Protein AF-U2B420-F1 (afdb_monomer)

Sequence (125 aa):
MPPRILLLTALAMLAFAGNSLLCRLALRETAIDAASFTAIRLVSGALTLWLLLRLRTARQPMAGNWPGALALFAYAAAFSFAYLQLDTGVGALLLFGAVQLSMLLWGLWRGERLGLAASLGTALA

Mean predicted aligned error: 12.05 Å

Radius of gyration: 17.79 Å; Cα contacts (8 Å, |Δi|>4): 35; chains: 1; bounding box: 40×35×47 Å

Structure (mmCIF, N/CA/C/O backbone):
data_AF-U2B420-F1
#
_entry.id   AF-U2B420-F1
#
loop_
_atom_site.group_PDB
_atom_site.id
_atom_site.type_symbol
_atom_site.label_atom_id
_atom_site.label_alt_id
_atom_site.label_comp_id
_atom_site.label_asym_id
_atom_site.label_entity_id
_atom_site.label_seq_id
_atom_site.pdbx_PDB_ins_code
_atom_site.Cartn_x
_atom_site.Cartn_y
_atom_site.Cartn_z
_atom_si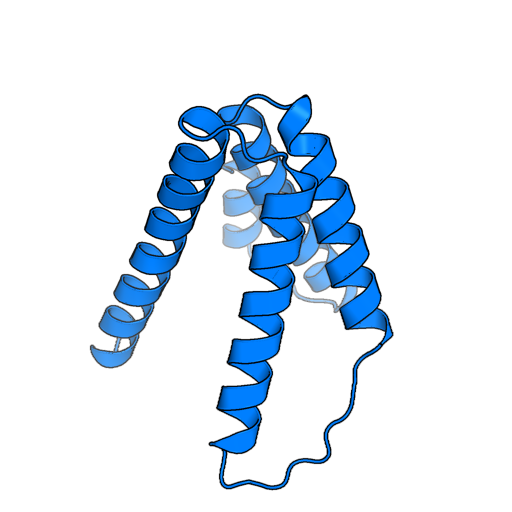te.occupancy
_atom_site.B_iso_or_equiv
_atom_site.auth_seq_id
_atom_site.auth_comp_id
_atom_site.auth_asym_id
_atom_site.auth_atom_id
_atom_site.pdbx_PDB_model_num
ATOM 1 N N . MET A 1 1 ? -20.866 -14.107 14.922 1.00 61.03 1 MET A N 1
ATOM 2 C CA . MET A 1 1 ? -20.551 -12.950 14.051 1.00 61.03 1 MET A CA 1
ATOM 3 C C . MET A 1 1 ? -21.645 -12.814 13.003 1.00 61.03 1 MET A C 1
ATOM 5 O O . MET A 1 1 ? -22.090 -13.845 12.514 1.00 61.03 1 MET A O 1
ATOM 9 N N . PRO A 1 2 ? -22.124 -11.604 12.681 1.00 81.75 2 PRO A N 1
ATOM 10 C CA . PRO A 1 2 ? -23.191 -11.435 11.698 1.00 81.75 2 PRO A CA 1
ATOM 11 C C . PRO A 1 2 ? -22.720 -11.880 10.295 1.00 81.75 2 PRO A C 1
ATOM 13 O O . PRO A 1 2 ? -21.590 -11.566 9.912 1.00 81.75 2 PRO A O 1
ATOM 16 N N . PRO A 1 3 ? -23.568 -12.560 9.498 1.00 84.19 3 PRO A N 1
ATOM 17 C CA . PRO A 1 3 ? -23.196 -13.135 8.195 1.00 84.19 3 PRO A CA 1
ATOM 18 C C . PRO A 1 3 ? -22.708 -12.084 7.189 1.00 84.19 3 PRO A C 1
ATOM 20 O O . PRO A 1 3 ? -21.861 -12.364 6.345 1.00 84.19 3 PRO A O 1
ATOM 23 N N . ARG A 1 4 ? -23.171 -10.836 7.334 1.00 87.00 4 ARG A N 1
ATOM 24 C CA . ARG A 1 4 ? -22.705 -9.690 6.545 1.00 87.00 4 ARG A CA 1
ATOM 25 C C . ARG A 1 4 ? -21.207 -9.428 6.708 1.00 87.00 4 ARG A C 1
ATOM 27 O O . ARG A 1 4 ? -20.550 -9.087 5.733 1.00 87.00 4 ARG A O 1
ATOM 34 N N . ILE A 1 5 ? -20.670 -9.574 7.922 1.00 88.12 5 ILE A N 1
ATOM 35 C CA . ILE A 1 5 ? -19.238 -9.367 8.175 1.00 88.12 5 ILE A CA 1
ATOM 36 C C . ILE A 1 5 ? -18.441 -10.489 7.517 1.00 88.12 5 ILE A C 1
ATOM 38 O O . ILE A 1 5 ? -17.511 -10.196 6.784 1.00 88.12 5 ILE A O 1
ATOM 42 N N . LEU A 1 6 ? -18.865 -11.744 7.685 1.00 88.50 6 LEU A N 1
ATOM 43 C CA . LEU A 1 6 ? -18.224 -12.898 7.047 1.00 88.50 6 LEU A CA 1
ATOM 44 C C . LEU A 1 6 ? -18.136 -12.750 5.523 1.00 88.50 6 LEU A C 1
ATOM 46 O O . LEU A 1 6 ? -17.063 -12.943 4.958 1.00 88.50 6 LEU A O 1
ATOM 50 N N . LEU A 1 7 ? -19.232 -12.353 4.871 1.00 91.12 7 LEU A N 1
ATOM 51 C CA . LEU A 1 7 ? -19.261 -12.152 3.421 1.00 91.12 7 LEU A CA 1
ATOM 52 C C . LEU A 1 7 ? -18.313 -11.029 2.974 1.00 91.12 7 LEU A C 1
ATOM 54 O O . LEU A 1 7 ? -17.547 -11.206 2.030 1.00 91.12 7 LEU A O 1
ATOM 58 N N . LEU A 1 8 ? -18.343 -9.885 3.665 1.00 87.00 8 LEU A N 1
ATOM 59 C CA . LEU A 1 8 ? -17.469 -8.750 3.358 1.00 87.00 8 LEU A CA 1
ATOM 60 C C . LEU A 1 8 ? -15.993 -9.091 3.597 1.00 87.00 8 LEU A C 1
ATOM 62 O O . LEU A 1 8 ? -15.147 -8.711 2.792 1.00 87.00 8 LEU A O 1
ATOM 66 N N . THR A 1 9 ? -15.680 -9.836 4.659 1.00 85.25 9 THR A N 1
ATOM 67 C CA . THR A 1 9 ? -14.322 -10.313 4.937 1.00 85.25 9 THR A CA 1
ATOM 68 C C . THR A 1 9 ? -13.854 -11.290 3.865 1.00 85.25 9 THR A C 1
ATOM 70 O O . THR A 1 9 ? -12.756 -11.122 3.344 1.00 85.25 9 THR A O 1
ATOM 73 N N . ALA A 1 10 ? -14.679 -12.268 3.483 1.00 87.56 10 ALA A N 1
ATOM 74 C CA . ALA A 1 10 ? -14.334 -13.224 2.432 1.00 87.56 10 ALA A CA 1
ATOM 75 C C . ALA A 1 10 ? -14.072 -12.520 1.092 1.00 87.56 10 ALA A C 1
ATOM 77 O O . ALA A 1 10 ? -13.069 -12.792 0.434 1.00 87.56 10 ALA A O 1
ATOM 78 N N . LEU A 1 11 ? -14.925 -11.560 0.726 1.00 88.94 11 LEU A N 1
ATOM 79 C CA . LEU A 1 11 ? -14.764 -10.762 -0.488 1.00 88.94 11 LEU A CA 1
ATOM 80 C C . LEU A 1 11 ? -13.494 -9.899 -0.442 1.00 88.94 11 LEU A C 1
ATOM 82 O O . LEU A 1 11 ? -12.762 -9.838 -1.427 1.00 88.94 11 LEU A O 1
ATOM 86 N N . ALA A 1 12 ? -13.189 -9.283 0.704 1.00 83.31 12 ALA A N 1
ATOM 87 C CA . ALA A 1 12 ? -11.956 -8.521 0.891 1.00 83.31 12 ALA A CA 1
ATOM 88 C C . ALA A 1 12 ? -10.701 -9.405 0.782 1.00 83.31 12 ALA A C 1
ATOM 90 O O . ALA A 1 12 ? -9.735 -9.016 0.127 1.00 83.31 12 ALA A O 1
ATOM 91 N N . MET A 1 13 ? -10.720 -10.602 1.374 1.00 84.50 13 MET A N 1
ATOM 92 C CA . MET A 1 13 ? -9.609 -11.558 1.301 1.00 84.50 13 MET A CA 1
ATOM 93 C C . MET A 1 13 ? -9.407 -12.098 -0.119 1.00 84.50 13 MET A C 1
ATOM 95 O O . MET A 1 13 ? -8.271 -12.172 -0.584 1.00 84.50 13 MET A O 1
ATOM 99 N N . LEU A 1 14 ? -10.490 -12.396 -0.844 1.00 83.44 14 LEU A N 1
ATOM 100 C CA . LEU A 1 14 ? -10.437 -12.786 -2.258 1.00 83.44 14 LEU A CA 1
ATOM 101 C C . LEU A 1 14 ? -9.854 -11.676 -3.132 1.00 83.44 14 LEU A C 1
ATOM 103 O O . LEU A 1 14 ? -8.962 -11.936 -3.937 1.00 83.44 14 LEU A O 1
ATOM 107 N N . ALA A 1 15 ? -10.314 -10.437 -2.951 1.00 81.56 15 ALA A N 1
ATOM 108 C CA . ALA A 1 15 ? -9.779 -9.289 -3.674 1.00 81.56 15 ALA A CA 1
ATOM 109 C C . ALA A 1 15 ? -8.289 -9.072 -3.368 1.00 81.56 15 ALA A C 1
ATOM 111 O O . ALA A 1 15 ? -7.505 -8.798 -4.276 1.00 81.56 15 ALA A O 1
ATOM 112 N N . PHE A 1 16 ? -7.878 -9.240 -2.110 1.00 76.31 16 PHE A N 1
ATOM 113 C CA . PHE A 1 16 ? -6.485 -9.107 -1.693 1.00 76.31 16 PHE A CA 1
ATOM 114 C C . PHE A 1 16 ? -5.583 -10.189 -2.313 1.00 76.31 16 PHE A C 1
ATOM 116 O O . PHE A 1 16 ? -4.544 -9.867 -2.896 1.00 76.31 16 PHE A O 1
ATOM 123 N N . ALA A 1 17 ? -6.008 -11.455 -2.261 1.00 75.56 17 ALA A N 1
ATOM 124 C CA . ALA A 1 17 ? -5.283 -12.576 -2.857 1.00 75.56 17 ALA A CA 1
ATOM 125 C C . ALA A 1 17 ? -5.216 -12.465 -4.390 1.00 75.56 17 ALA A C 1
ATOM 127 O O . ALA A 1 17 ? -4.135 -12.551 -4.978 1.00 75.56 17 ALA A O 1
ATOM 128 N N . GLY A 1 18 ? -6.357 -12.197 -5.035 1.00 77.50 18 GLY A N 1
ATOM 129 C CA . GLY A 1 18 ? -6.453 -12.034 -6.485 1.00 77.50 18 GLY A CA 1
ATOM 130 C C . GLY A 1 18 ? -5.600 -10.876 -6.995 1.00 77.50 18 GLY A C 1
ATOM 131 O O . GLY A 1 18 ? -4.903 -11.014 -7.996 1.00 77.50 18 GLY A O 1
ATOM 132 N N . ASN A 1 19 ? -5.559 -9.763 -6.265 1.00 77.88 19 ASN A N 1
ATOM 133 C CA . ASN A 1 19 ? -4.706 -8.636 -6.607 1.00 77.88 19 ASN A CA 1
ATOM 134 C C . ASN A 1 19 ? -3.210 -9.008 -6.635 1.00 77.88 19 ASN A C 1
ATOM 136 O O . ASN A 1 19 ? -2.505 -8.583 -7.544 1.00 77.88 19 ASN A O 1
ATOM 140 N N . SER A 1 20 ? -2.722 -9.816 -5.687 1.00 67.19 20 SER A N 1
ATOM 141 C CA . SER A 1 20 ? -1.322 -10.276 -5.687 1.00 67.19 20 SER A CA 1
ATOM 142 C C . SER A 1 20 ? -1.007 -11.172 -6.893 1.00 67.19 20 SER A C 1
ATOM 144 O O . SER A 1 20 ? 0.044 -11.018 -7.522 1.00 67.19 20 SER A O 1
ATOM 146 N N . LEU A 1 21 ? -1.939 -12.061 -7.258 1.00 71.19 21 LEU A N 1
ATOM 147 C CA . LEU A 1 21 ? -1.804 -12.927 -8.431 1.00 71.19 21 LEU A CA 1
ATOM 148 C C . LEU A 1 21 ? -1.782 -12.115 -9.733 1.00 71.19 21 LEU A C 1
ATOM 150 O O . LEU A 1 21 ? -0.884 -12.298 -10.552 1.00 71.19 21 LEU A O 1
ATOM 154 N N . LEU A 1 22 ? -2.720 -11.179 -9.899 1.00 73.56 22 LEU A N 1
ATOM 155 C CA . LEU A 1 22 ? -2.812 -10.330 -11.090 1.00 73.56 22 LEU A CA 1
ATOM 156 C C . LEU A 1 22 ? -1.576 -9.435 -11.260 1.00 73.56 22 LEU A C 1
ATOM 158 O O . LEU A 1 22 ? -1.057 -9.334 -12.369 1.00 73.56 22 LEU A O 1
ATOM 162 N N . CYS A 1 23 ? -1.053 -8.841 -10.178 1.00 71.62 23 CYS A N 1
ATOM 163 C CA . CYS A 1 23 ? 0.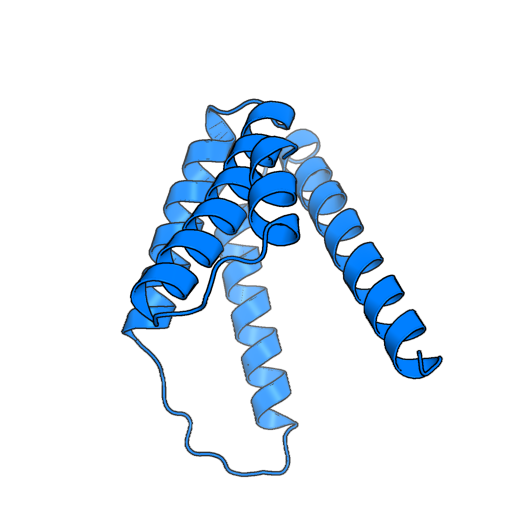211 -8.093 -10.223 1.00 71.62 23 CYS A CA 1
ATOM 164 C C . CYS A 1 23 ? 1.367 -8.960 -10.729 1.00 71.62 23 CYS A C 1
ATOM 166 O O . CYS A 1 23 ? 2.202 -8.506 -11.507 1.00 71.62 23 CYS A O 1
ATOM 168 N N . ARG A 1 24 ? 1.423 -10.213 -10.269 1.00 70.19 24 ARG A N 1
ATOM 169 C CA . ARG A 1 24 ? 2.493 -11.144 -10.622 1.00 70.19 24 ARG A CA 1
ATOM 170 C C . ARG A 1 24 ? 2.415 -11.562 -12.084 1.00 70.19 24 ARG A C 1
ATOM 172 O O . ARG A 1 24 ? 3.449 -11.582 -12.739 1.00 70.19 24 ARG A O 1
ATOM 179 N N . LEU A 1 25 ? 1.218 -11.865 -12.581 1.00 68.94 25 LEU A N 1
ATOM 180 C CA . LEU A 1 25 ? 1.002 -12.185 -13.993 1.00 68.94 25 LEU A CA 1
ATOM 181 C C . LEU A 1 25 ? 1.372 -10.994 -14.881 1.00 68.94 25 LEU A C 1
ATOM 183 O O . LEU A 1 25 ? 2.111 -11.164 -15.842 1.00 68.94 25 LEU A O 1
ATOM 187 N N . ALA A 1 26 ? 0.958 -9.779 -14.507 1.00 69.00 26 ALA A N 1
ATOM 188 C CA . ALA A 1 26 ? 1.326 -8.573 -15.241 1.00 69.00 26 ALA A CA 1
ATOM 189 C C . ALA A 1 26 ? 2.851 -8.376 -15.299 1.00 69.00 26 ALA A C 1
ATOM 191 O O . ALA A 1 26 ? 3.388 -8.145 -16.372 1.00 69.00 26 ALA A O 1
ATOM 192 N N . LEU A 1 27 ? 3.568 -8.524 -14.184 1.00 66.00 27 LEU A N 1
ATOM 193 C CA . LEU A 1 27 ? 5.018 -8.282 -14.144 1.00 66.00 27 LEU A CA 1
ATOM 194 C C . LEU A 1 27 ? 5.874 -9.437 -14.693 1.00 66.00 27 LEU A C 1
ATOM 196 O O . LEU A 1 27 ? 7.013 -9.200 -15.080 1.00 66.00 27 LEU A O 1
ATOM 200 N N . ARG A 1 28 ? 5.376 -10.684 -14.698 1.00 66.38 28 ARG A N 1
ATOM 201 C CA . ARG A 1 28 ? 6.127 -11.848 -15.213 1.00 66.38 28 ARG A CA 1
ATOM 202 C C . ARG A 1 28 ? 5.824 -12.186 -16.667 1.00 66.38 28 ARG A C 1
ATOM 204 O O . ARG A 1 28 ? 6.723 -12.643 -17.362 1.00 66.38 28 ARG A O 1
ATOM 211 N N . GLU A 1 29 ? 4.580 -12.018 -17.104 1.00 65.00 29 GLU A N 1
ATOM 212 C CA . GLU A 1 29 ? 4.140 -12.465 -18.433 1.00 65.00 29 GLU A CA 1
ATOM 213 C C . GLU A 1 29 ? 3.994 -11.320 -19.437 1.00 65.00 29 GLU A C 1
ATOM 215 O O . GLU A 1 29 ? 3.830 -11.567 -20.629 1.00 65.00 29 GLU A O 1
ATOM 220 N N . THR A 1 30 ? 4.084 -10.063 -18.990 1.00 66.25 30 THR A N 1
ATOM 221 C CA . THR A 1 30 ? 4.044 -8.900 -19.883 1.00 66.25 30 THR A CA 1
ATOM 222 C C . THR A 1 30 ? 5.331 -8.090 -19.786 1.00 66.25 30 THR A C 1
ATOM 224 O O . THR A 1 30 ? 5.997 -8.080 -18.756 1.00 66.25 30 THR A O 1
ATOM 227 N N . ALA A 1 31 ? 5.680 -7.380 -20.859 1.00 68.62 31 ALA A N 1
ATOM 228 C CA . ALA A 1 31 ? 6.866 -6.523 -20.925 1.00 68.62 31 ALA A CA 1
ATOM 229 C C . ALA A 1 31 ? 6.697 -5.177 -20.184 1.00 68.62 31 ALA A C 1
ATOM 231 O O . ALA A 1 31 ? 7.392 -4.211 -20.496 1.00 68.62 31 ALA A O 1
ATOM 232 N N . ILE A 1 32 ? 5.741 -5.078 -19.255 1.00 66.75 32 ILE A N 1
ATOM 233 C CA . ILE A 1 32 ? 5.481 -3.840 -18.523 1.00 66.75 32 ILE A CA 1
ATOM 234 C C . ILE A 1 32 ? 6.568 -3.616 -17.469 1.00 66.75 32 ILE A C 1
ATOM 236 O O . ILE A 1 32 ? 6.876 -4.497 -16.666 1.00 66.75 32 ILE A O 1
ATOM 240 N N . ASP A 1 33 ? 7.151 -2.422 -17.453 1.00 69.12 33 ASP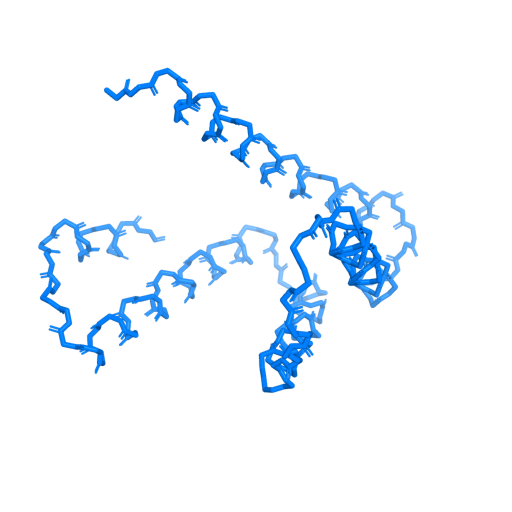 A N 1
ATOM 241 C CA . ASP A 1 33 ? 8.094 -2.039 -16.412 1.00 69.12 33 ASP A CA 1
ATOM 242 C C . ASP A 1 33 ? 7.360 -1.750 -15.087 1.00 69.12 33 ASP A C 1
ATOM 244 O O . ASP A 1 33 ? 6.184 -1.366 -15.052 1.00 69.12 33 ASP A O 1
ATOM 248 N N . ALA A 1 34 ? 8.062 -1.936 -13.967 1.00 65.75 34 ALA A N 1
ATOM 249 C CA . ALA A 1 34 ? 7.493 -1.772 -12.631 1.00 65.75 34 ALA A CA 1
ATOM 250 C C . ALA A 1 34 ? 6.933 -0.356 -12.394 1.00 65.75 34 ALA A C 1
ATOM 252 O O . ALA A 1 34 ? 5.900 -0.203 -11.734 1.00 65.75 34 ALA A O 1
ATOM 253 N N . ALA A 1 35 ? 7.562 0.673 -12.975 1.00 66.19 35 ALA A N 1
ATOM 254 C CA . ALA A 1 35 ? 7.136 2.056 -12.803 1.00 66.19 35 ALA A CA 1
ATOM 255 C C . ALA A 1 35 ? 5.798 2.314 -13.510 1.00 66.19 35 ALA A C 1
ATOM 257 O O . ALA A 1 35 ? 4.873 2.841 -12.883 1.00 66.19 35 ALA A O 1
ATOM 258 N N . SER A 1 36 ? 5.651 1.869 -14.761 1.00 72.38 36 SER A N 1
ATOM 259 C CA . SER A 1 36 ? 4.387 1.926 -15.506 1.00 72.38 36 SER A CA 1
ATOM 260 C C . SER A 1 36 ? 3.276 1.146 -14.803 1.00 72.38 36 SER A C 1
ATOM 262 O O . SER A 1 36 ? 2.162 1.655 -14.652 1.00 72.38 36 SER A O 1
ATOM 264 N N . PHE A 1 37 ? 3.577 -0.052 -14.291 1.00 72.50 37 PHE A N 1
ATOM 265 C CA . PHE A 1 37 ? 2.617 -0.854 -13.529 1.00 72.50 37 PHE A CA 1
ATOM 266 C C . PHE A 1 37 ? 2.109 -0.117 -12.277 1.00 72.50 37 PHE A C 1
ATOM 268 O O . PHE A 1 37 ? 0.898 -0.019 -12.040 1.00 72.50 37 PHE A O 1
ATOM 275 N N . THR A 1 38 ? 3.021 0.451 -11.485 1.00 70.62 38 THR A N 1
ATOM 276 C CA . THR A 1 38 ? 2.670 1.211 -10.280 1.00 70.62 38 THR A CA 1
ATOM 277 C C . THR A 1 38 ? 1.909 2.490 -10.621 1.00 70.62 38 THR A C 1
ATOM 279 O O . THR A 1 38 ? 0.929 2.800 -9.942 1.00 70.62 38 THR A O 1
ATOM 282 N N . ALA A 1 39 ? 2.298 3.204 -11.681 1.00 72.38 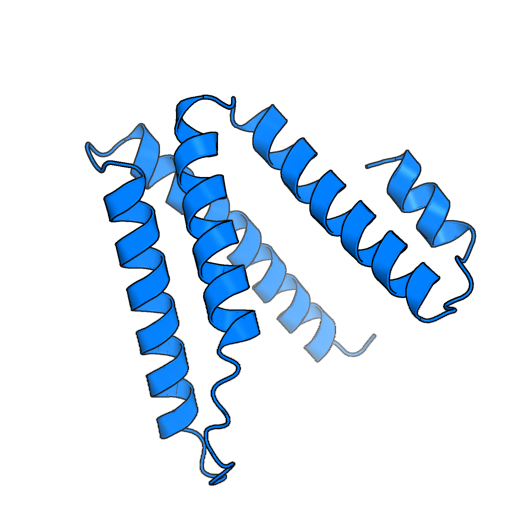39 ALA A N 1
ATOM 283 C CA . ALA A 1 39 ? 1.628 4.423 -12.124 1.00 72.38 39 ALA A CA 1
ATOM 284 C C . ALA A 1 39 ? 0.175 4.154 -12.541 1.00 72.38 39 ALA A C 1
ATOM 286 O O . ALA A 1 39 ? -0.735 4.819 -12.041 1.00 72.38 39 ALA A O 1
ATOM 287 N N . ILE A 1 40 ? -0.065 3.135 -13.374 1.00 79.12 40 ILE A N 1
ATOM 288 C CA . ILE A 1 40 ? -1.420 2.740 -13.796 1.00 79.12 40 ILE A CA 1
ATOM 289 C C . ILE A 1 40 ? -2.272 2.381 -12.578 1.00 79.12 40 ILE A C 1
ATOM 291 O O . ILE A 1 40 ? -3.419 2.819 -12.462 1.00 79.12 40 ILE A O 1
ATOM 295 N N . ARG A 1 41 ? -1.704 1.634 -11.628 1.00 81.31 41 ARG A N 1
ATOM 296 C CA . ARG A 1 41 ? -2.394 1.253 -10.393 1.00 81.31 41 ARG A CA 1
ATOM 297 C C . ARG A 1 41 ? -2.759 2.468 -9.535 1.00 81.31 41 ARG A C 1
ATOM 299 O O . ARG A 1 41 ? -3.880 2.537 -9.029 1.00 81.31 41 ARG A O 1
ATOM 306 N N . LEU A 1 42 ? -1.845 3.429 -9.386 1.00 77.69 42 LEU A N 1
ATOM 307 C CA . LEU A 1 42 ? -2.081 4.654 -8.618 1.00 77.69 42 LEU A CA 1
ATOM 308 C C . LEU A 1 42 ? -3.164 5.520 -9.275 1.00 77.69 42 LEU A C 1
ATOM 310 O O . LEU A 1 42 ? -4.086 5.971 -8.596 1.00 77.69 42 LEU A O 1
ATOM 314 N N . VAL A 1 43 ? -3.087 5.699 -10.599 1.00 80.50 43 VAL A N 1
ATOM 315 C CA . VAL A 1 43 ? -4.065 6.468 -11.383 1.00 80.50 43 VAL A CA 1
ATOM 316 C C . VAL A 1 43 ? -5.438 5.801 -11.333 1.00 80.50 43 VAL A C 1
ATOM 318 O O . VAL A 1 43 ? -6.427 6.472 -11.049 1.00 80.50 43 VAL A O 1
ATOM 321 N N . SER A 1 44 ? -5.515 4.481 -11.512 1.00 82.25 44 SER A N 1
ATOM 322 C CA . SER A 1 44 ? -6.768 3.727 -11.383 1.00 82.25 44 SER A CA 1
ATOM 323 C C . SER A 1 44 ? -7.371 3.864 -9.982 1.00 82.25 44 SER A C 1
ATOM 325 O O . SER A 1 44 ? -8.581 4.058 -9.846 1.00 82.25 44 SER A O 1
ATOM 327 N N . GLY A 1 45 ? -6.548 3.796 -8.931 1.00 82.00 45 GLY A N 1
ATOM 328 C CA . GLY A 1 45 ? -6.988 4.005 -7.550 1.00 82.00 45 GLY A CA 1
ATOM 329 C C . GLY A 1 45 ? -7.525 5.419 -7.315 1.00 82.00 45 GLY A C 1
ATOM 330 O O . GLY A 1 45 ? -8.605 5.579 -6.743 1.00 82.00 45 GLY A O 1
ATOM 331 N N . ALA A 1 46 ? -6.824 6.437 -7.819 1.00 80.56 46 ALA A N 1
ATOM 332 C CA . ALA A 1 46 ? -7.246 7.833 -7.742 1.00 80.56 46 ALA A CA 1
ATOM 333 C C . ALA A 1 46 ? -8.565 8.081 -8.495 1.00 80.56 46 ALA A C 1
ATOM 335 O O . ALA A 1 46 ? -9.464 8.722 -7.951 1.00 80.56 46 ALA A O 1
ATOM 336 N N . LEU A 1 47 ? -8.719 7.524 -9.701 1.00 83.44 47 LEU A N 1
ATOM 337 C CA . LEU A 1 47 ? -9.955 7.602 -10.489 1.00 83.44 47 LEU A CA 1
ATOM 338 C C . LEU A 1 47 ? -11.124 6.906 -9.787 1.00 83.44 47 LEU A C 1
ATOM 340 O O . LEU A 1 47 ? -12.221 7.458 -9.721 1.00 83.44 47 LEU A O 1
ATOM 344 N N . THR A 1 48 ? -10.885 5.724 -9.216 1.00 84.19 48 THR A N 1
ATOM 345 C CA . THR A 1 48 ? -11.908 4.977 -8.469 1.00 84.19 48 THR A CA 1
ATOM 346 C C . THR A 1 48 ? -12.354 5.761 -7.237 1.00 84.19 48 THR A C 1
ATOM 348 O O . THR A 1 48 ? -13.551 5.913 -7.003 1.00 84.19 48 THR A O 1
ATOM 351 N N . LEU A 1 49 ? -11.408 6.316 -6.473 1.00 79.94 49 LEU A N 1
ATOM 352 C CA . LEU A 1 49 ? -11.716 7.154 -5.316 1.00 79.94 49 LEU A CA 1
ATOM 353 C C . LEU A 1 49 ? -12.488 8.413 -5.728 1.00 79.94 49 LEU A C 1
ATOM 355 O O . LEU A 1 49 ? -13.485 8.749 -5.094 1.00 79.94 49 LEU A O 1
ATOM 359 N N . TRP A 1 50 ? -12.067 9.081 -6.802 1.00 80.00 50 TRP A N 1
ATOM 360 C CA . TRP A 1 50 ? -12.758 10.248 -7.348 1.00 80.00 50 TRP A CA 1
ATOM 361 C C . TRP A 1 50 ? -14.203 9.927 -7.745 1.00 80.00 50 TRP A C 1
ATOM 363 O O . TRP A 1 50 ? -15.117 10.678 -7.397 1.00 80.00 50 TRP A O 1
ATOM 373 N N . LEU A 1 51 ? -14.429 8.788 -8.404 1.00 84.38 51 LEU A N 1
ATOM 374 C CA . LEU A 1 51 ? -15.765 8.324 -8.768 1.00 84.38 51 LEU A CA 1
ATOM 375 C C . LEU A 1 51 ? -16.612 8.030 -7.523 1.00 84.38 51 LEU A C 1
ATOM 377 O O . LEU A 1 51 ? -17.739 8.509 -7.426 1.00 84.38 51 LEU A O 1
ATOM 381 N N . LEU A 1 52 ? -16.062 7.311 -6.540 1.00 82.25 52 LEU A N 1
ATOM 382 C CA . LEU A 1 52 ? -16.750 7.017 -5.278 1.00 82.25 52 LEU A CA 1
ATOM 383 C C . LEU A 1 52 ? -17.121 8.291 -4.512 1.00 82.25 52 LEU A C 1
ATOM 385 O O . LEU A 1 52 ? -18.215 8.367 -3.956 1.00 82.25 52 LEU A O 1
ATOM 389 N N . LEU A 1 53 ? -16.244 9.298 -4.500 1.00 78.56 53 LEU A N 1
ATOM 390 C CA . LEU A 1 53 ? -16.521 10.595 -3.882 1.00 78.56 53 LEU A CA 1
ATOM 391 C C . LEU A 1 53 ? -17.622 11.357 -4.626 1.00 78.56 53 LEU A C 1
ATOM 393 O O . LEU A 1 53 ? -18.476 11.952 -3.975 1.00 78.56 53 LEU A O 1
ATOM 397 N N . ARG A 1 54 ? -17.651 11.304 -5.965 1.00 78.94 54 ARG A N 1
ATOM 398 C CA . ARG A 1 54 ? -18.725 11.916 -6.767 1.00 78.94 54 ARG A CA 1
ATOM 399 C C . ARG A 1 54 ? -20.077 11.230 -6.597 1.00 78.94 54 ARG A C 1
ATOM 401 O O . ARG A 1 54 ? -21.098 11.908 -6.615 1.00 78.94 54 ARG A O 1
ATOM 408 N N . LEU A 1 55 ? -20.086 9.908 -6.444 1.00 83.69 55 LEU A N 1
ATOM 409 C CA . LEU A 1 55 ? -21.303 9.123 -6.216 1.00 83.69 55 LEU A CA 1
ATOM 410 C C . LEU A 1 55 ? -21.821 9.245 -4.775 1.00 83.69 55 LEU A C 1
ATOM 412 O O . LEU A 1 55 ? -22.946 8.839 -4.484 1.00 83.69 55 LEU A O 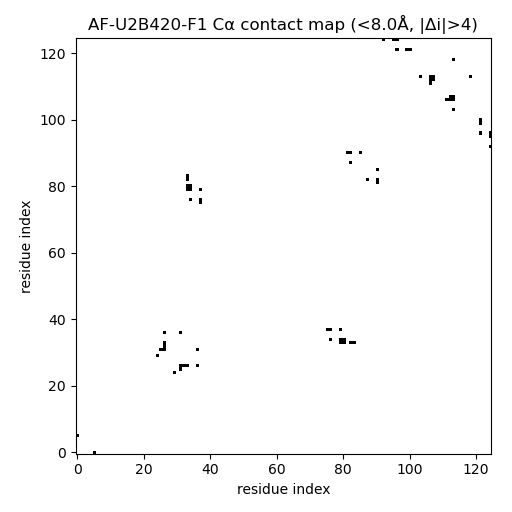1
ATOM 416 N N . ARG A 1 56 ? -21.023 9.799 -3.855 1.00 80.81 56 ARG A N 1
ATOM 417 C CA . ARG A 1 56 ? -21.426 9.993 -2.463 1.00 80.81 56 ARG A CA 1
ATOM 418 C C . ARG A 1 56 ? -22.298 11.245 -2.341 1.00 80.81 56 ARG A C 1
ATOM 420 O O . ARG A 1 56 ? -21.837 12.362 -2.534 1.00 80.81 56 ARG A O 1
ATOM 427 N N . THR A 1 57 ? -23.551 11.064 -1.932 1.00 63.19 57 THR A N 1
ATOM 428 C CA . THR A 1 57 ? -24.538 12.150 -1.758 1.00 63.19 57 THR A CA 1
ATOM 429 C C . THR A 1 57 ? -24.151 13.172 -0.675 1.00 63.19 57 THR A C 1
ATOM 431 O O . THR A 1 57 ? -24.620 14.307 -0.684 1.00 63.19 57 THR A O 1
ATOM 434 N N . ALA A 1 58 ? -23.280 12.801 0.268 1.00 62.19 58 ALA A N 1
ATOM 435 C CA . ALA A 1 58 ? -22.830 13.689 1.336 1.00 62.19 58 ALA A CA 1
ATOM 436 C C . ALA A 1 58 ? -21.673 14.588 0.863 1.00 62.19 58 ALA A C 1
ATOM 438 O O . ALA A 1 58 ? -20.558 14.107 0.654 1.00 62.19 58 ALA A O 1
ATOM 439 N N . ARG A 1 59 ? -21.922 15.903 0.767 1.00 58.31 59 ARG A N 1
ATOM 440 C CA . ARG A 1 59 ? -20.905 16.955 0.569 1.00 58.31 59 ARG A CA 1
ATOM 441 C C . ARG A 1 59 ? -20.011 17.085 1.810 1.00 58.31 59 ARG A C 1
ATOM 443 O O . ARG A 1 59 ? -20.127 18.035 2.576 1.00 58.31 59 ARG A O 1
ATOM 450 N N . GLN A 1 60 ? -19.139 16.111 2.037 1.00 60.50 60 GLN A N 1
ATOM 451 C CA . GLN A 1 60 ? -18.006 16.275 2.947 1.00 60.50 60 GLN A CA 1
ATOM 452 C C . GLN A 1 60 ? -16.951 17.135 2.233 1.00 60.50 60 GLN A C 1
ATOM 454 O O . GLN A 1 60 ? -16.674 16.871 1.058 1.00 60.50 60 GLN A O 1
ATOM 459 N N . PRO A 1 61 ? -16.372 18.161 2.882 1.00 57.00 61 PRO A N 1
ATOM 460 C CA . PRO A 1 61 ? -15.294 18.928 2.279 1.00 57.00 61 PRO A CA 1
ATOM 461 C C . PRO A 1 61 ? -14.146 17.978 1.936 1.00 57.00 61 PRO A C 1
ATOM 463 O O . PRO A 1 61 ? -13.745 17.138 2.743 1.00 57.00 61 PRO A O 1
ATOM 466 N N . MET A 1 62 ? -13.647 18.095 0.709 1.00 59.34 62 MET A N 1
ATOM 467 C CA . MET A 1 62 ? -12.536 17.300 0.201 1.00 59.34 62 MET A CA 1
ATOM 468 C C . MET A 1 62 ? -11.252 17.768 0.904 1.00 59.34 62 MET A C 1
ATOM 470 O O . MET A 1 62 ? -10.487 18.566 0.374 1.00 59.34 62 MET A O 1
ATOM 474 N N . ALA A 1 63 ? -11.045 17.336 2.149 1.00 61.38 63 ALA A N 1
ATOM 475 C CA . ALA A 1 63 ? -9.826 17.608 2.895 1.00 61.38 63 ALA A CA 1
ATOM 476 C C . ALA A 1 63 ? -8.720 16.697 2.348 1.00 61.38 63 ALA A C 1
ATOM 478 O O . ALA A 1 63 ? -8.601 15.530 2.722 1.00 61.38 63 ALA A O 1
ATOM 479 N N . GLY A 1 64 ? -7.944 17.213 1.395 1.00 62.53 64 GLY A N 1
ATOM 480 C CA . GLY A 1 64 ? -6.773 16.517 0.874 1.00 62.53 64 GLY A CA 1
ATOM 481 C C . GLY A 1 64 ? -5.711 16.383 1.963 1.00 62.53 64 GLY A C 1
ATOM 482 O O . GLY A 1 64 ? -5.137 17.380 2.395 1.00 62.53 64 GLY A O 1
ATOM 483 N N . ASN A 1 65 ? -5.428 15.154 2.400 1.00 71.31 65 ASN A N 1
ATOM 484 C CA . ASN A 1 65 ? -4.328 14.879 3.320 1.00 71.31 65 ASN A CA 1
ATOM 485 C C . ASN A 1 65 ? -3.011 14.739 2.539 1.00 71.31 65 ASN A C 1
ATOM 487 O O . ASN A 1 65 ? -2.545 13.628 2.288 1.00 71.31 65 ASN A O 1
ATOM 491 N N . TRP A 1 66 ? -2.428 15.870 2.137 1.00 74.31 66 TRP A N 1
ATOM 492 C CA . TRP A 1 66 ? -1.144 15.945 1.425 1.00 74.31 66 TRP A CA 1
ATOM 493 C C . TRP A 1 66 ? -0.008 15.125 2.064 1.00 74.31 66 TRP A C 1
ATOM 495 O O . TRP A 1 66 ? 0.659 14.407 1.318 1.00 74.31 66 TRP A O 1
ATOM 505 N N . PRO A 1 67 ? 0.197 15.130 3.400 1.00 73.00 67 PRO A N 1
ATOM 506 C CA . PRO A 1 67 ? 1.197 14.258 4.014 1.00 73.00 67 PRO A CA 1
ATOM 507 C C . PRO A 1 67 ? 0.892 12.769 3.809 1.00 73.00 67 PRO A C 1
ATOM 509 O O . PRO A 1 67 ? 1.800 11.990 3.533 1.00 73.00 67 PRO A O 1
ATOM 512 N N . GLY A 1 68 ? -0.381 12.367 3.879 1.00 71.12 68 GLY A N 1
ATOM 513 C CA . GLY A 1 68 ? -0.798 10.989 3.599 1.00 71.12 68 GLY A CA 1
ATOM 514 C C . GLY A 1 68 ? -0.618 10.597 2.129 1.00 71.12 68 GLY A C 1
ATOM 515 O O . GLY A 1 68 ? -0.189 9.484 1.839 1.00 71.12 68 GLY A O 1
ATOM 516 N N . ALA A 1 69 ? -0.888 11.518 1.202 1.00 71.88 69 ALA A N 1
ATOM 517 C CA . ALA A 1 69 ? -0.661 11.309 -0.226 1.00 71.88 69 ALA A CA 1
ATOM 518 C C . ALA A 1 69 ? 0.8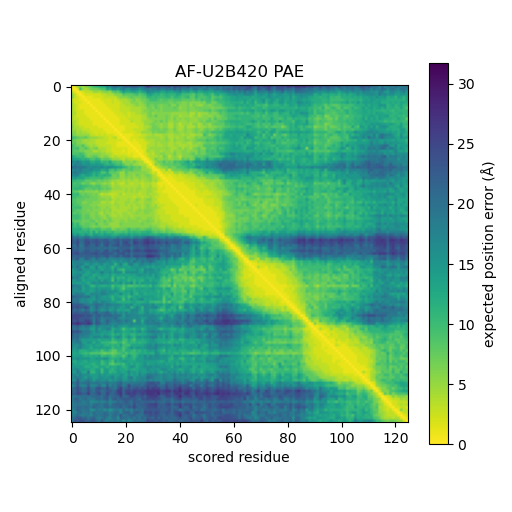36 11.182 -0.555 1.00 71.88 69 ALA A C 1
ATOM 520 O O . ALA A 1 69 ? 1.218 10.283 -1.302 1.00 71.88 69 ALA A O 1
ATOM 521 N N . LEU A 1 70 ? 1.685 12.026 0.046 1.00 75.56 70 LEU A N 1
ATOM 522 C CA . LEU A 1 70 ? 3.139 11.943 -0.100 1.00 75.56 70 LEU A CA 1
ATOM 523 C C . LEU A 1 70 ? 3.684 10.640 0.495 1.00 75.56 70 LEU A C 1
ATOM 525 O O . LEU A 1 70 ? 4.495 9.979 -0.145 1.00 75.56 70 LEU A O 1
ATOM 529 N N . ALA A 1 71 ? 3.205 10.235 1.675 1.00 74.56 71 ALA A N 1
ATOM 530 C CA . ALA A 1 71 ? 3.576 8.961 2.286 1.00 74.56 71 ALA A CA 1
ATOM 531 C C . ALA A 1 71 ? 3.162 7.767 1.409 1.00 74.56 71 ALA A C 1
ATOM 533 O O . ALA A 1 71 ? 3.956 6.849 1.212 1.00 74.56 71 ALA A O 1
ATOM 534 N N . LEU A 1 72 ? 1.956 7.801 0.829 1.00 71.81 72 LEU A N 1
ATOM 535 C CA . LEU A 1 72 ? 1.475 6.766 -0.089 1.00 71.81 72 LEU A CA 1
ATOM 536 C C . LEU A 1 72 ? 2.310 6.709 -1.375 1.00 71.81 72 LEU A C 1
ATOM 538 O O . LEU A 1 72 ? 2.635 5.619 -1.843 1.00 71.81 72 LEU A O 1
ATOM 542 N N . PHE A 1 73 ? 2.675 7.865 -1.933 1.00 74.56 73 PHE A N 1
ATOM 543 C CA . PHE A 1 73 ? 3.529 7.952 -3.115 1.00 74.56 73 PHE A CA 1
ATOM 544 C C . PHE A 1 73 ? 4.943 7.437 -2.833 1.00 74.56 73 PHE A C 1
ATOM 546 O O . PHE A 1 73 ? 5.446 6.602 -3.580 1.00 74.56 73 PHE A O 1
ATOM 553 N N . ALA A 1 74 ? 5.561 7.880 -1.735 1.00 77.38 74 ALA A N 1
ATOM 554 C CA . ALA A 1 74 ? 6.885 7.428 -1.318 1.00 77.38 74 ALA A CA 1
ATOM 555 C C . ALA A 1 74 ? 6.907 5.912 -1.070 1.00 77.38 74 ALA A C 1
ATOM 557 O O . ALA A 1 74 ? 7.804 5.225 -1.557 1.00 77.38 74 ALA A O 1
ATOM 558 N N . TYR A 1 75 ? 5.881 5.381 -0.395 1.00 76.00 75 TYR A N 1
ATOM 559 C CA . TYR A 1 75 ? 5.692 3.942 -0.230 1.00 76.00 75 TYR A CA 1
ATOM 560 C C . TYR A 1 75 ? 5.588 3.226 -1.582 1.00 76.00 75 TYR A C 1
ATOM 562 O O . TYR A 1 75 ? 6.314 2.264 -1.818 1.00 76.00 75 TYR A O 1
ATOM 570 N N . ALA A 1 76 ? 4.728 3.700 -2.489 1.00 69.12 76 ALA A N 1
ATOM 571 C CA . ALA A 1 76 ? 4.518 3.068 -3.789 1.00 69.12 76 ALA A CA 1
ATOM 572 C C . ALA A 1 76 ? 5.785 3.086 -4.659 1.00 69.12 76 ALA A C 1
ATOM 574 O O . ALA A 1 76 ? 6.093 2.082 -5.301 1.00 69.12 76 ALA A O 1
ATOM 575 N N . ALA A 1 77 ? 6.537 4.190 -4.648 1.00 70.19 77 ALA A N 1
ATOM 576 C CA . ALA A 1 77 ? 7.808 4.314 -5.352 1.00 70.19 77 ALA A CA 1
ATOM 577 C C . ALA A 1 77 ? 8.856 3.343 -4.786 1.00 70.19 77 ALA A C 1
ATOM 579 O O . ALA A 1 77 ? 9.414 2.542 -5.535 1.00 70.19 77 ALA A O 1
ATOM 580 N N . ALA A 1 78 ? 9.068 3.347 -3.465 1.00 72.06 78 ALA A N 1
ATOM 581 C CA . ALA A 1 78 ? 10.015 2.445 -2.809 1.00 72.06 78 ALA A CA 1
ATOM 582 C C . ALA A 1 78 ? 9.656 0.968 -3.040 1.00 72.06 78 ALA A C 1
ATOM 584 O O . ALA A 1 78 ? 10.525 0.147 -3.331 1.00 72.06 78 ALA A O 1
ATOM 585 N N . PHE A 1 79 ? 8.365 0.638 -2.977 1.00 65.88 79 PHE A N 1
ATOM 586 C CA . PHE A 1 79 ? 7.864 -0.711 -3.216 1.00 65.88 79 PHE A CA 1
ATOM 587 C C . PHE A 1 79 ? 8.053 -1.157 -4.673 1.00 65.88 79 PHE A C 1
ATOM 589 O O . PHE A 1 79 ? 8.438 -2.297 -4.916 1.00 65.88 79 PHE A O 1
ATOM 596 N N . SER A 1 80 ? 7.841 -0.263 -5.642 1.00 63.12 80 SER A N 1
ATOM 597 C CA . SER A 1 80 ? 8.033 -0.553 -7.069 1.00 63.12 80 SER A CA 1
ATOM 598 C C . SER A 1 80 ? 9.499 -0.866 -7.405 1.00 63.12 80 SER A C 1
ATOM 600 O O . SER A 1 80 ? 9.780 -1.854 -8.081 1.00 63.12 80 SER A O 1
ATOM 602 N N . PHE A 1 81 ? 10.449 -0.101 -6.850 1.00 64.31 81 PHE A N 1
ATOM 603 C CA . PHE A 1 81 ? 11.882 -0.379 -7.012 1.00 64.31 81 PHE A CA 1
ATOM 604 C C . PHE A 1 81 ? 12.332 -1.649 -6.276 1.00 64.31 81 PHE A C 1
ATOM 606 O O . PHE A 1 81 ? 13.138 -2.409 -6.813 1.00 64.31 81 PHE A O 1
ATOM 613 N N . ALA A 1 82 ? 11.790 -1.923 -5.084 1.00 62.66 82 ALA A N 1
ATOM 614 C CA . ALA A 1 82 ? 12.091 -3.148 -4.343 1.00 62.66 82 ALA A CA 1
ATOM 615 C C . ALA A 1 82 ? 11.669 -4.416 -5.110 1.00 62.66 82 ALA A C 1
ATOM 617 O O . ALA A 1 82 ? 12.352 -5.434 -5.025 1.00 62.66 82 ALA A O 1
ATOM 618 N N . TYR A 1 83 ? 10.608 -4.351 -5.922 1.00 60.44 83 TYR A N 1
ATOM 619 C CA . TYR A 1 83 ? 10.150 -5.477 -6.749 1.00 60.44 83 TYR A CA 1
ATOM 620 C C . TYR A 1 83 ? 11.135 -5.908 -7.843 1.00 60.44 83 TYR A C 1
ATOM 622 O O . TYR A 1 83 ? 11.041 -7.038 -8.316 1.00 60.44 83 TYR A O 1
ATOM 630 N N . LEU A 1 84 ? 12.079 -5.046 -8.238 1.00 57.25 84 LEU A N 1
ATOM 631 C CA . LEU A 1 84 ? 13.110 -5.397 -9.221 1.00 57.25 84 LEU A CA 1
ATOM 632 C C . LEU A 1 84 ? 14.237 -6.250 -8.625 1.00 57.25 84 LEU A C 1
ATOM 634 O O . LEU A 1 84 ? 14.913 -6.958 -9.364 1.00 57.25 84 LEU A O 1
ATOM 638 N N . GLN A 1 85 ? 14.461 -6.170 -7.311 1.00 57.16 85 GLN A N 1
ATOM 639 C CA . GLN A 1 85 ? 15.590 -6.834 -6.646 1.00 57.16 85 GLN A CA 1
ATOM 640 C C . GLN A 1 85 ? 15.161 -7.931 -5.671 1.00 57.16 85 GLN A C 1
ATOM 642 O O . GLN A 1 85 ? 15.976 -8.778 -5.310 1.00 57.16 85 GLN A O 1
ATOM 647 N N . LEU A 1 86 ? 13.906 -7.920 -5.220 1.00 54.88 86 LEU A N 1
ATOM 648 C CA . LEU A 1 86 ? 13.461 -8.769 -4.127 1.00 54.88 86 LEU A CA 1
ATOM 649 C C . LEU A 1 86 ? 12.631 -9.949 -4.629 1.00 54.88 86 LEU A C 1
ATOM 651 O O . LEU A 1 86 ? 11.609 -9.787 -5.299 1.00 54.88 86 LEU A O 1
ATOM 655 N N . ASP A 1 87 ? 13.055 -11.149 -4.244 1.00 55.94 87 ASP A N 1
ATOM 656 C CA . ASP A 1 87 ? 12.334 -12.367 -4.572 1.00 55.94 87 ASP A CA 1
ATOM 657 C C . ASP A 1 87 ? 10.944 -12.370 -3.914 1.00 55.94 87 ASP A C 1
ATOM 659 O O . ASP A 1 87 ? 10.753 -11.939 -2.772 1.00 55.94 87 ASP A O 1
ATOM 663 N N . THR A 1 88 ? 9.940 -12.850 -4.644 1.00 55.12 88 THR A N 1
ATOM 664 C CA . THR A 1 88 ? 8.521 -12.612 -4.313 1.00 55.12 88 THR A CA 1
ATOM 665 C C . THR A 1 88 ? 8.061 -13.187 -2.969 1.00 55.12 88 THR A C 1
ATOM 667 O O . THR A 1 88 ? 7.080 -12.699 -2.408 1.00 55.12 88 THR A O 1
ATOM 670 N N . GLY A 1 89 ? 8.750 -14.209 -2.450 1.00 58.03 89 GLY A N 1
ATOM 671 C CA . GLY A 1 89 ? 8.505 -14.749 -1.109 1.00 58.03 89 GLY A CA 1
ATOM 672 C C . GLY A 1 89 ? 9.055 -13.845 -0.004 1.00 58.03 89 GLY A C 1
ATOM 673 O O . GLY A 1 89 ? 8.361 -13.568 0.972 1.00 58.03 89 GLY A O 1
ATOM 674 N N . VAL A 1 90 ? 10.263 -13.307 -0.199 1.00 59.97 90 VAL A N 1
ATOM 675 C CA . VAL A 1 90 ? 10.911 -12.389 0.750 1.00 59.97 90 VAL A CA 1
ATOM 676 C C . VAL A 1 90 ? 10.153 -11.066 0.806 1.00 59.97 90 VAL A C 1
ATOM 678 O O . VAL A 1 90 ? 9.899 -10.557 1.892 1.00 59.97 90 VAL A O 1
ATOM 681 N N . GLY A 1 91 ? 9.704 -10.544 -0.339 1.00 63.31 91 GLY A N 1
ATOM 682 C CA . GLY A 1 91 ? 8.915 -9.310 -0.379 1.00 63.31 91 GLY A CA 1
ATOM 683 C C . GLY A 1 91 ? 7.567 -9.407 0.334 1.00 63.31 91 GLY A C 1
ATOM 684 O O . GLY A 1 91 ? 7.152 -8.443 0.976 1.00 63.31 91 GLY A O 1
ATOM 685 N N . ALA A 1 92 ? 6.899 -10.564 0.278 1.00 64.50 92 ALA A N 1
ATOM 686 C CA . ALA A 1 92 ? 5.655 -10.781 1.013 1.00 64.50 92 ALA A CA 1
ATOM 687 C C . ALA A 1 92 ? 5.897 -10.823 2.529 1.00 64.50 92 ALA A C 1
ATOM 689 O O . ALA A 1 92 ? 5.222 -10.102 3.260 1.00 64.50 92 ALA A O 1
ATOM 690 N N . LEU A 1 93 ? 6.885 -11.600 2.989 1.00 66.19 93 LEU A N 1
ATOM 691 C CA . LEU A 1 93 ? 7.250 -11.685 4.409 1.00 66.19 93 LEU A CA 1
ATOM 692 C C . LEU A 1 93 ? 7.678 -10.323 4.966 1.00 66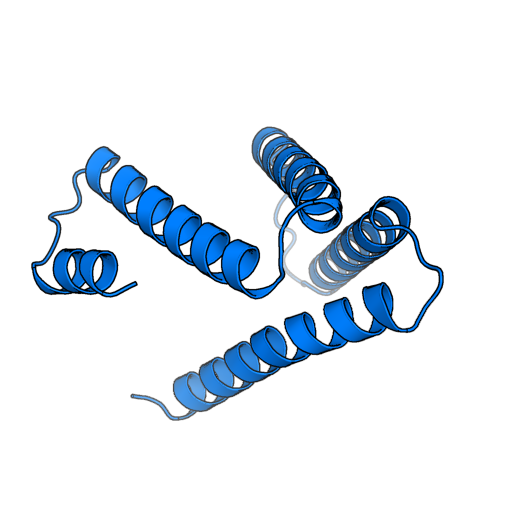.19 93 LEU A C 1
ATOM 694 O O . LEU A 1 93 ? 7.209 -9.903 6.019 1.00 66.19 93 LEU A O 1
ATOM 698 N N . LEU A 1 94 ? 8.504 -9.591 4.219 1.00 69.19 94 LEU A N 1
ATOM 699 C CA . LEU A 1 94 ? 9.003 -8.283 4.629 1.00 69.19 94 LEU A CA 1
ATOM 700 C C . LEU A 1 94 ? 7.877 -7.241 4.670 1.00 69.19 94 LEU A C 1
ATOM 702 O O . LEU A 1 94 ? 7.837 -6.432 5.592 1.00 69.19 94 LEU A O 1
ATOM 706 N N . LEU A 1 95 ? 6.921 -7.288 3.733 1.00 67.88 95 LEU A N 1
ATOM 707 C CA . LEU A 1 95 ? 5.759 -6.397 3.749 1.00 67.88 95 LEU A CA 1
ATOM 708 C C . LEU A 1 95 ? 4.799 -6.723 4.900 1.00 67.88 95 LEU A C 1
ATOM 710 O O . LEU A 1 95 ? 4.378 -5.803 5.599 1.00 67.88 95 LEU A O 1
ATOM 714 N N . PHE A 1 96 ? 4.455 -7.997 5.107 1.00 71.31 96 PHE A N 1
ATOM 715 C CA . PHE A 1 96 ? 3.586 -8.395 6.217 1.00 71.31 96 PHE A CA 1
ATOM 716 C C . PHE A 1 96 ? 4.228 -8.056 7.560 1.00 71.31 96 PHE A C 1
ATOM 718 O O . PHE A 1 96 ? 3.599 -7.358 8.354 1.00 71.31 96 PHE A O 1
ATOM 725 N N . GLY A 1 97 ? 5.498 -8.420 7.753 1.00 74.19 97 GLY A N 1
ATOM 726 C CA . GLY A 1 97 ? 6.265 -8.073 8.945 1.00 74.19 97 GLY A CA 1
ATOM 727 C C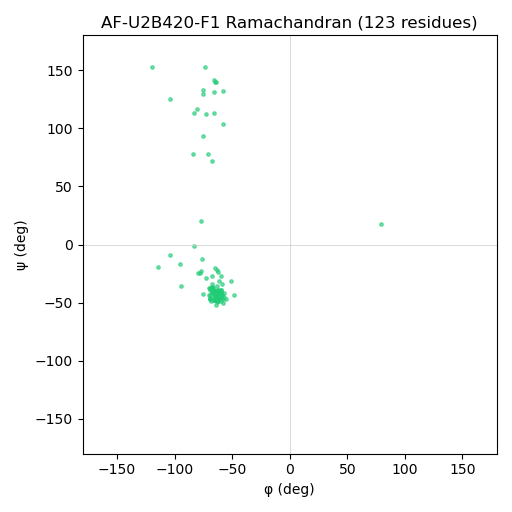 . GLY A 1 97 ? 6.347 -6.562 9.162 1.00 74.19 97 GLY A C 1
ATOM 728 O O . GLY A 1 97 ? 6.034 -6.085 10.249 1.00 74.19 97 GLY A O 1
ATOM 729 N N . ALA A 1 98 ? 6.666 -5.774 8.130 1.00 76.00 98 ALA A N 1
ATOM 730 C CA . ALA A 1 98 ? 6.735 -4.315 8.245 1.00 76.00 98 ALA A CA 1
ATOM 731 C C . ALA A 1 98 ? 5.383 -3.681 8.607 1.00 76.00 98 ALA A C 1
ATOM 733 O O . ALA A 1 98 ? 5.338 -2.782 9.451 1.00 76.00 98 ALA A O 1
ATOM 734 N N . VAL A 1 99 ? 4.275 -4.140 8.012 1.00 73.62 99 VAL A N 1
ATOM 735 C CA . VAL A 1 99 ? 2.922 -3.656 8.342 1.00 73.62 99 VAL A CA 1
ATOM 736 C C . VAL A 1 99 ? 2.550 -4.024 9.780 1.00 73.62 99 VAL A C 1
ATOM 738 O O . VAL A 1 99 ? 2.063 -3.172 10.523 1.00 73.62 99 VAL A O 1
ATOM 741 N N . GLN A 1 100 ? 2.826 -5.255 10.211 1.00 70.88 100 GLN A N 1
ATOM 742 C CA . GLN A 1 100 ? 2.547 -5.694 11.581 1.00 70.88 100 GLN A CA 1
ATOM 743 C C . GLN A 1 100 ? 3.364 -4.913 12.609 1.00 70.88 100 GLN A C 1
ATOM 745 O O . GLN A 1 100 ? 2.825 -4.456 13.617 1.00 70.88 100 GLN A O 1
ATOM 750 N N . LEU A 1 101 ? 4.649 -4.703 12.332 1.00 76.31 101 LEU A N 1
ATOM 751 C CA . LEU A 1 101 ? 5.569 -4.008 13.225 1.00 76.31 101 LEU A CA 1
ATOM 752 C C . LEU A 1 101 ? 5.242 -2.510 13.311 1.00 76.31 101 LEU A C 1
ATOM 754 O O . LEU A 1 101 ? 5.266 -1.939 14.397 1.0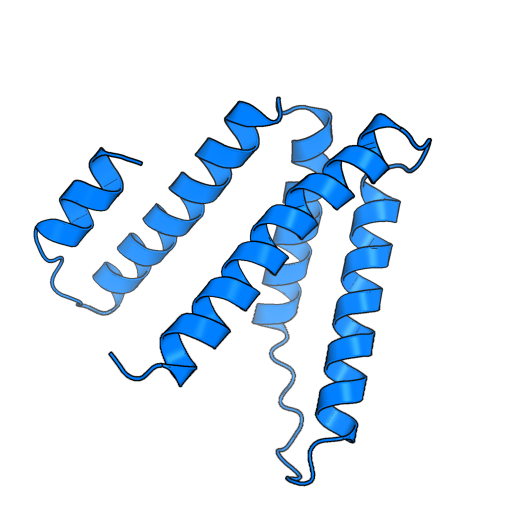0 76.31 101 LEU A O 1
ATOM 758 N N . SER A 1 102 ? 4.840 -1.880 12.204 1.00 74.50 102 SER A N 1
ATOM 759 C CA . SER A 1 102 ? 4.384 -0.481 12.205 1.00 74.50 102 SER A CA 1
ATOM 760 C C . SER A 1 102 ? 3.041 -0.294 12.916 1.00 74.50 102 SER A C 1
ATOM 762 O O . SER A 1 102 ? 2.900 0.660 13.682 1.00 74.50 102 SER A O 1
ATOM 764 N N . MET A 1 103 ? 2.085 -1.217 12.754 1.00 72.06 103 MET A N 1
ATOM 765 C CA . MET A 1 103 ? 0.849 -1.224 13.550 1.00 72.06 103 MET A CA 1
ATOM 766 C C . MET A 1 103 ? 1.140 -1.366 15.052 1.00 72.06 103 MET A C 1
ATOM 768 O O . MET A 1 103 ? 0.576 -0.623 15.855 1.00 72.06 103 MET A O 1
ATOM 772 N N . LEU A 1 104 ? 2.056 -2.267 15.424 1.00 74.88 104 LEU A N 1
ATOM 773 C CA . LEU A 1 104 ? 2.469 -2.500 16.811 1.00 74.88 104 LEU A CA 1
ATOM 774 C C . LEU A 1 104 ? 3.143 -1.266 17.428 1.00 74.88 104 LEU A C 1
ATOM 776 O O . LEU A 1 104 ? 2.772 -0.836 18.520 1.00 74.88 104 LEU A O 1
ATOM 780 N N . LEU A 1 105 ? 4.116 -0.682 16.721 1.00 78.31 105 LEU A N 1
ATOM 781 C CA . LEU A 1 105 ? 4.835 0.515 17.158 1.00 78.31 105 LEU A CA 1
ATOM 782 C C . LEU A 1 105 ? 3.891 1.707 17.312 1.00 78.31 105 LEU A C 1
ATOM 784 O O . LEU A 1 105 ? 3.989 2.445 18.290 1.00 78.31 105 LEU A O 1
ATOM 788 N N . TRP A 1 106 ? 2.952 1.881 16.381 1.00 76.06 106 TRP A N 1
ATOM 789 C CA . TRP A 1 106 ? 1.971 2.959 16.460 1.00 76.06 106 TRP A CA 1
ATOM 790 C C . TRP A 1 106 ? 0.991 2.775 17.628 1.00 76.06 106 TRP A C 1
ATOM 792 O O . TRP A 1 106 ? 0.686 3.745 18.324 1.00 76.06 106 TRP A O 1
ATOM 802 N N . GLY A 1 107 ? 0.534 1.542 17.879 1.00 73.31 107 GLY A N 1
ATOM 803 C CA . GLY A 1 107 ? -0.300 1.202 19.038 1.00 73.31 107 GLY A CA 1
ATOM 804 C C . GLY A 1 107 ? 0.416 1.476 20.363 1.00 73.31 107 GLY A C 1
ATOM 805 O O . GLY A 1 107 ? -0.134 2.150 21.235 1.00 73.31 107 GLY A O 1
ATOM 806 N N . LEU A 1 108 ? 1.687 1.070 20.474 1.00 75.81 108 LEU A N 1
ATOM 807 C CA . LEU A 1 108 ? 2.553 1.393 21.614 1.00 75.81 108 LEU A CA 1
ATOM 808 C C . LEU A 1 108 ? 2.687 2.903 21.829 1.00 75.81 108 LEU A C 1
ATOM 810 O O . LEU A 1 108 ? 2.566 3.384 22.955 1.00 75.81 108 LEU A O 1
ATOM 814 N N . TRP A 1 109 ? 2.900 3.660 20.752 1.00 75.81 109 TRP A N 1
ATOM 815 C CA . TRP A 1 109 ? 3.068 5.112 20.823 1.00 75.81 109 TRP A CA 1
ATOM 816 C C . TRP A 1 109 ? 1.781 5.843 21.234 1.00 75.81 109 TRP A C 1
ATOM 818 O O . TRP A 1 109 ? 1.839 6.890 21.874 1.00 75.81 109 TRP A O 1
ATOM 828 N N . ARG A 1 110 ? 0.611 5.262 20.940 1.00 76.56 110 ARG A N 1
ATOM 829 C CA . ARG A 1 110 ? -0.702 5.717 21.433 1.00 76.56 110 ARG A CA 1
ATOM 830 C C . ARG A 1 110 ? -1.064 5.212 22.835 1.00 76.56 110 ARG A C 1
ATOM 832 O O . ARG A 1 110 ? -2.123 5.581 23.339 1.00 76.56 110 ARG A O 1
ATOM 839 N N . GLY A 1 111 ? -0.208 4.410 23.470 1.00 72.56 111 GLY A N 1
ATOM 840 C CA . GLY A 1 111 ? -0.437 3.865 24.809 1.00 72.56 111 GLY A CA 1
ATOM 841 C C . GLY A 1 111 ? -1.373 2.654 24.849 1.00 72.56 111 GLY A C 1
ATOM 842 O O . GLY A 1 111 ? -1.890 2.321 25.918 1.00 72.56 111 GLY A O 1
ATOM 843 N N . GLU A 1 112 ? -1.610 1.982 23.717 1.00 69.69 112 GLU A N 1
ATOM 844 C CA . GLU A 1 112 ? -2.358 0.724 23.708 1.00 69.69 112 GLU A CA 1
ATOM 845 C C . GLU A 1 112 ? -1.573 -0.363 24.450 1.00 69.69 112 GLU A C 1
ATOM 847 O O . GLU A 1 112 ? -0.384 -0.597 24.219 1.00 69.69 112 GLU A O 1
ATOM 852 N N . ARG A 1 113 ? -2.256 -1.058 25.365 1.00 63.56 113 ARG A N 1
ATOM 853 C CA . ARG A 1 113 ? -1.682 -2.202 26.071 1.00 63.56 113 ARG A CA 1
ATOM 854 C C . ARG A 1 113 ? -1.580 -3.373 25.102 1.00 63.56 113 ARG A C 1
ATOM 856 O O . ARG A 1 113 ? -2.598 -3.934 24.702 1.00 63.56 113 ARG A O 1
ATOM 863 N N . LEU A 1 114 ? -0.352 -3.751 24.761 1.00 57.69 114 LEU A N 1
ATOM 864 C CA . LEU A 1 114 ? -0.064 -4.947 23.978 1.00 57.69 114 LEU A CA 1
ATOM 865 C C . LEU A 1 114 ? -0.621 -6.182 24.692 1.00 57.69 114 LEU A C 1
ATOM 867 O O . LEU A 1 114 ? -0.068 -6.651 25.685 1.00 57.69 114 LEU A O 1
ATOM 871 N N . GLY A 1 115 ? -1.743 -6.704 24.202 1.00 65.38 115 GLY A N 1
ATOM 872 C CA . GLY A 1 115 ? -2.245 -7.999 24.642 1.00 65.38 115 GLY A CA 1
ATOM 873 C C . GLY A 1 115 ? -1.283 -9.105 24.209 1.00 65.38 115 GLY A C 1
ATOM 874 O O . GLY A 1 115 ? -0.780 -9.075 23.088 1.00 65.38 115 GLY A O 1
ATOM 875 N N . LEU A 1 116 ? -1.073 -10.111 25.063 1.00 59.22 116 LEU A N 1
ATOM 876 C CA . LEU A 1 116 ? -0.184 -11.257 24.803 1.00 59.22 116 LEU A CA 1
ATOM 877 C C . LEU A 1 116 ? -0.449 -11.950 23.450 1.00 59.22 116 LEU A C 1
ATOM 879 O O . LEU A 1 116 ? 0.474 -12.442 22.807 1.00 59.22 116 LEU A O 1
ATOM 883 N N . ALA A 1 117 ? -1.701 -11.945 22.985 1.00 61.44 117 ALA A N 1
ATOM 884 C CA . ALA A 1 117 ? -2.087 -12.480 21.680 1.00 61.44 117 ALA A CA 1
ATOM 885 C C . ALA A 1 117 ? -1.526 -11.668 20.495 1.00 61.44 117 ALA A C 1
ATOM 887 O O . ALA A 1 117 ? -1.172 -12.252 19.475 1.00 61.44 117 ALA A O 1
ATOM 888 N N . ALA A 1 118 ? -1.404 -10.342 20.627 1.00 60.97 118 ALA A N 1
ATOM 889 C CA . ALA A 1 118 ? -0.824 -9.488 19.593 1.00 60.97 118 ALA A CA 1
ATOM 890 C C . ALA A 1 118 ? 0.688 -9.718 19.477 1.00 60.97 118 ALA A C 1
ATOM 892 O O . ALA A 1 118 ? 1.180 -9.879 18.369 1.00 60.97 118 ALA A O 1
ATOM 893 N N . SER A 1 119 ? 1.397 -9.825 20.609 1.00 62.91 119 SER A N 1
ATOM 894 C CA . SER A 1 119 ? 2.837 -10.126 20.636 1.00 62.91 119 SER A CA 1
ATOM 895 C C . SER A 1 119 ? 3.171 -11.534 20.140 1.00 62.91 119 SER A C 1
ATOM 897 O O . SER A 1 119 ? 4.177 -11.718 19.461 1.00 62.91 119 SER A O 1
ATOM 899 N N . LEU A 1 120 ? 2.328 -12.528 20.446 1.00 62.56 120 LEU A N 1
ATOM 900 C CA . LEU A 1 120 ? 2.485 -13.878 19.897 1.00 62.56 120 LEU A CA 1
ATOM 901 C C . LEU A 1 120 ? 2.219 -13.896 18.390 1.00 62.56 120 LEU A C 1
ATOM 903 O O . LEU A 1 120 ? 2.936 -14.571 17.664 1.00 62.56 120 LEU A O 1
ATOM 907 N N . GLY A 1 121 ? 1.247 -13.112 17.914 1.00 60.53 121 GLY A N 1
ATOM 908 C CA . GLY A 1 121 ? 0.985 -12.934 16.487 1.00 60.53 121 GLY A CA 1
ATOM 909 C C . GLY A 1 121 ? 2.157 -12.310 15.723 1.00 60.53 121 GLY A C 1
ATOM 910 O O . GLY A 1 121 ? 2.438 -12.755 14.617 1.00 60.53 121 GLY A O 1
ATOM 911 N N . THR A 1 122 ? 2.871 -11.334 16.299 1.00 61.16 122 THR A N 1
ATOM 912 C CA . THR A 1 122 ? 4.086 -10.763 15.682 1.00 61.16 122 THR A CA 1
ATOM 913 C C . THR A 1 122 ? 5.289 -11.696 15.728 1.00 61.16 122 THR A C 1
ATOM 915 O O . THR A 1 122 ? 6.151 -11.584 14.872 1.00 61.16 122 THR A O 1
ATOM 918 N N . ALA A 1 123 ? 5.386 -12.582 16.721 1.00 61.69 123 ALA A N 1
ATOM 919 C CA . ALA A 1 123 ? 6.496 -13.533 16.818 1.00 61.69 123 ALA A CA 1
ATOM 920 C C . ALA A 1 123 ? 6.364 -14.718 15.842 1.00 61.69 123 ALA A C 1
ATOM 922 O O . ALA A 1 123 ? 7.353 -15.382 15.547 1.00 61.69 123 ALA A O 1
ATOM 923 N N . LEU A 1 124 ? 5.139 -15.008 15.392 1.00 59.97 124 LEU A N 1
ATOM 924 C CA . LEU A 1 124 ? 4.812 -16.123 14.497 1.00 59.97 124 LEU A CA 1
ATOM 925 C C . LEU A 1 124 ? 4.753 -15.714 13.014 1.00 59.97 124 LEU A C 1
ATOM 927 O O . LEU A 1 124 ? 4.754 -16.595 12.156 1.00 59.97 124 LEU A O 1
ATOM 931 N N . ALA A 1 125 ? 4.653 -14.411 12.734 1.00 53.94 125 ALA A N 1
ATOM 932 C CA . ALA A 1 125 ? 4.637 -13.817 11.394 1.00 53.94 125 ALA A CA 1
ATOM 933 C C . ALA A 1 125 ? 6.057 -13.510 10.901 1.00 53.94 125 ALA A C 1
ATOM 935 O O . ALA A 1 125 ? 6.304 -13.729 9.694 1.00 53.94 125 ALA A O 1
#

Secondary structure (DSSP, 8-state):
--HHHHHHHHHHHHHHHHHHHHHHHHHHHS---HHHHHHHHHHHHHHHHHHHHHH-SS-------HHHHHHHHHHHHHHHHHHHHS-HHHHHHHHHHHHHHHHHHHHHHTT----HHHHHHHHH-

Foldseek 3Di:
DDVVVVVVVVVVVCCVVVVLVVLCCCVPVHPDQLVNVLVVVVVVVVVVVVVVVVPDPDPDPPPDPVVVVVVVVVVSVVLSVCVVPDDPVRSVVCVVLVVLVVVVVVCVVVVNDDDPVSVVVSVVD

pLDDT: mean 71.49, std 8.97, range [53.94, 91.12]

Solvent-accessible surface area (backbone atoms only — not comparable to full-atom values): 7278 Å² total; per-residue (Å²): 131,63,69,69,56,56,52,52,49,52,52,50,51,48,52,54,53,49,50,55,52,52,54,47,49,47,58,72,77,40,95,58,52,54,64,60,53,50,49,53,51,51,50,51,50,51,51,50,50,51,49,53,56,69,71,41,87,69,89,67,81,87,78,77,56,61,70,59,52,49,50,51,48,53,49,51,53,55,52,39,60,44,61,78,77,44,57,74,69,58,49,49,48,51,49,53,43,50,53,52,51,50,52,51,53,52,37,50,74,72,67,51,79,82,48,71,68,59,58,50,52,64,74,74,95